Protein AF-A0A382APE0-F1 (afdb_monomer_lite)

Radius of gyration: 11.15 Å; chains: 1; bounding box: 32×25×24 Å

Sequence (58 aa):
MEYGATPDEVANLLNISILSVRPRFSELKLKDCIEDTGRTRSNESTKQAKVWRYLKDE

Foldseek 3Di:
DDAWDFLLRVCVVVVHDSVVSVVVVVVCVVVVQKDFPVAWDQDPVRDTTTTIHGDDDD

pLDDT: mean 83.85, std 10.59, range [44.66, 92.06]

Structure (mmCIF, N/CA/C/O backbone):
data_AF-A0A382APE0-F1
#
_entry.id   AF-A0A382APE0-F1
#
loop_
_atom_site.group_PDB
_atom_site.id
_atom_site.type_symbol
_atom_site.label_atom_id
_atom_site.label_alt_id
_atom_site.label_comp_id
_atom_site.label_asym_id
_atom_site.label_entity_id
_atom_site.label_seq_id
_atom_site.pdbx_PDB_ins_code
_atom_site.Cartn_x
_atom_site.Cartn_y
_atom_site.Cartn_z
_atom_site.occupancy
_atom_site.B_iso_or_equiv
_atom_site.auth_seq_id
_atom_site.auth_comp_id
_atom_site.auth_asym_id
_atom_site.auth_atom_id
_atom_site.pdbx_PDB_model_num
ATOM 1 N N . MET A 1 1 ? -8.656 -17.483 0.879 1.00 44.66 1 MET A N 1
ATOM 2 C CA . MET A 1 1 ? -8.256 -16.596 -0.232 1.00 44.66 1 MET A CA 1
ATOM 3 C C . MET A 1 1 ? -7.659 -15.353 0.393 1.00 44.66 1 MET A C 1
ATOM 5 O O . MET A 1 1 ? -8.358 -14.657 1.117 1.00 44.66 1 MET A O 1
ATOM 9 N N . GLU A 1 2 ? -6.357 -15.144 0.242 1.00 58.47 2 GLU A N 1
ATOM 10 C CA . GLU A 1 2 ? -5.706 -13.933 0.747 1.00 58.47 2 GLU A CA 1
ATOM 11 C C . GLU A 1 2 ? -5.973 -12.794 -0.228 1.00 58.47 2 GLU A C 1
ATOM 13 O O . GLU A 1 2 ? -5.442 -12.776 -1.336 1.00 58.47 2 GLU A O 1
ATOM 18 N N . TYR A 1 3 ? -6.854 -11.884 0.174 1.00 73.44 3 TYR A N 1
ATOM 19 C CA . TYR A 1 3 ? -7.172 -10.693 -0.597 1.00 73.44 3 TYR A CA 1
ATOM 20 C C . TYR A 1 3 ? -6.143 -9.616 -0.277 1.00 73.44 3 TYR A C 1
ATOM 22 O O . TYR A 1 3 ? -6.000 -9.216 0.876 1.00 73.44 3 TYR A O 1
ATOM 30 N N . GLY A 1 4 ? -5.432 -9.158 -1.298 1.00 84.88 4 GLY A N 1
ATOM 31 C CA . GLY A 1 4 ? -4.477 -8.070 -1.184 1.00 84.88 4 GLY A CA 1
ATOM 32 C C . GLY A 1 4 ? -3.648 -7.919 -2.449 1.00 84.88 4 GLY A C 1
ATOM 33 O O . GLY A 1 4 ? -3.515 -8.861 -3.233 1.00 84.88 4 GLY A O 1
ATOM 34 N N . ALA A 1 5 ? -3.104 -6.725 -2.641 1.00 87.81 5 ALA A N 1
ATOM 35 C CA . ALA A 1 5 ? -2.246 -6.395 -3.763 1.00 87.81 5 ALA A CA 1
ATOM 36 C C . ALA A 1 5 ? -1.077 -5.535 -3.291 1.00 87.81 5 ALA A C 1
ATOM 38 O O . ALA A 1 5 ? -1.187 -4.717 -2.372 1.00 87.81 5 ALA A O 1
ATOM 39 N N . THR A 1 6 ? 0.067 -5.726 -3.927 1.00 89.56 6 THR A N 1
ATOM 40 C CA . THR A 1 6 ? 1.197 -4.817 -3.768 1.00 89.56 6 THR A CA 1
ATOM 41 C C . THR A 1 6 ? 0.962 -3.546 -4.592 1.00 89.56 6 THR A C 1
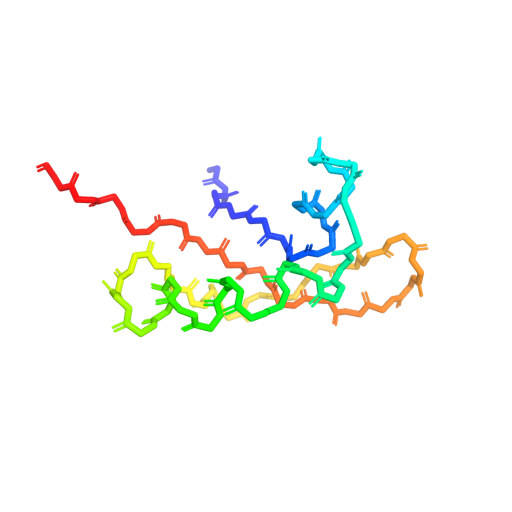ATOM 43 O O . THR A 1 6 ? 0.275 -3.584 -5.615 1.00 89.56 6 THR A O 1
ATOM 46 N N . PRO A 1 7 ? 1.544 -2.397 -4.205 1.00 88.00 7 PRO A N 1
ATOM 47 C CA . PRO A 1 7 ? 1.463 -1.185 -5.019 1.00 88.00 7 PRO A CA 1
ATOM 48 C C . PRO A 1 7 ? 2.070 -1.384 -6.416 1.00 88.00 7 PRO A C 1
ATOM 50 O O . PRO A 1 7 ? 1.672 -0.702 -7.351 1.00 88.00 7 PRO A O 1
ATOM 53 N N . ASP A 1 8 ? 2.998 -2.333 -6.558 1.00 86.88 8 ASP A N 1
ATOM 54 C CA . ASP A 1 8 ? 3.607 -2.747 -7.824 1.00 86.88 8 ASP A CA 1
ATOM 55 C C . ASP A 1 8 ? 2.599 -3.480 -8.725 1.00 86.88 8 ASP A C 1
ATOM 57 O O . ASP A 1 8 ? 2.367 -3.061 -9.855 1.00 86.88 8 ASP A O 1
ATOM 61 N N . GLU A 1 9 ? 1.895 -4.484 -8.186 1.00 88.12 9 GLU A N 1
ATOM 62 C CA . GLU A 1 9 ? 0.807 -5.177 -8.893 1.00 88.12 9 GLU A CA 1
ATOM 63 C C . GLU A 1 9 ? -0.307 -4.210 -9.302 1.00 88.12 9 GLU A C 1
ATOM 65 O O . GLU A 1 9 ? -0.805 -4.289 -10.421 1.00 88.12 9 GLU A O 1
ATOM 70 N N . VAL A 1 10 ? -0.678 -3.268 -8.427 1.00 88.75 10 VAL A N 1
ATOM 71 C CA . VAL A 1 10 ? -1.691 -2.246 -8.737 1.00 88.75 10 VAL A CA 1
ATOM 72 C C . VAL A 1 10 ? -1.202 -1.280 -9.813 1.00 88.75 10 VAL A C 1
ATOM 74 O O . VAL A 1 10 ? -1.971 -0.930 -10.705 1.00 88.75 10 VAL A O 1
ATOM 77 N N . ALA A 1 11 ? 0.064 -0.861 -9.764 1.00 90.44 11 ALA A N 1
ATOM 78 C CA . ALA A 1 11 ? 0.668 -0.027 -10.801 1.00 90.44 11 ALA A CA 1
ATOM 79 C C . ALA A 1 11 ? 0.652 -0.732 -12.162 1.00 90.44 11 ALA A C 1
ATOM 81 O O . ALA A 1 11 ? 0.269 -0.120 -13.158 1.00 90.44 11 ALA A O 1
ATOM 82 N N . ASN A 1 12 ? 0.989 -2.023 -12.185 1.00 88.56 12 ASN A N 1
ATOM 83 C CA . ASN A 1 12 ? 0.964 -2.838 -13.393 1.00 88.56 12 ASN A CA 1
ATOM 84 C C . ASN A 1 12 ? -0.465 -3.033 -13.929 1.00 88.56 12 ASN A C 1
ATOM 86 O O . ASN A 1 12 ? -0.720 -2.781 -15.102 1.00 88.56 12 ASN A O 1
ATOM 90 N N . LEU A 1 13 ? -1.418 -3.389 -13.058 1.00 89.31 13 LEU A N 1
ATOM 91 C CA . LEU A 1 13 ? -2.838 -3.563 -13.403 1.00 89.31 13 LEU A CA 1
ATOM 92 C C . LEU A 1 13 ? -3.471 -2.294 -13.974 1.00 89.31 13 LEU A C 1
ATOM 94 O O . LEU A 1 13 ? -4.228 -2.356 -14.936 1.00 89.31 13 LEU A O 1
ATOM 98 N N . LEU A 1 14 ? -3.174 -1.145 -13.367 1.00 88.06 14 LEU A N 1
ATOM 99 C CA . LEU A 1 14 ? -3.676 0.154 -13.812 1.00 88.06 14 LEU A CA 1
ATOM 100 C C . LEU A 1 14 ? -2.834 0.755 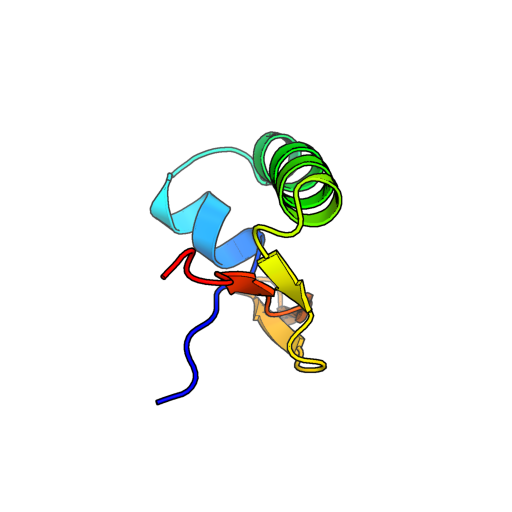-14.946 1.00 88.06 14 LEU A C 1
ATOM 102 O O . LEU A 1 14 ? -3.186 1.813 -15.459 1.00 88.06 14 LEU A O 1
ATOM 106 N N . ASN A 1 15 ? -1.724 0.104 -15.307 1.00 91.25 15 ASN A N 1
ATOM 107 C CA . ASN A 1 15 ? -0.728 0.563 -16.267 1.00 91.25 15 ASN A CA 1
ATOM 108 C C . ASN A 1 15 ? -0.275 2.020 -16.025 1.00 91.25 15 ASN A C 1
ATOM 110 O O . ASN A 1 15 ? -0.115 2.817 -16.946 1.00 91.25 15 ASN A O 1
ATOM 114 N N . ILE A 1 16 ? -0.063 2.364 -14.752 1.00 92.06 16 ILE A N 1
ATOM 115 C CA . ILE A 1 16 ? 0.440 3.669 -14.310 1.00 92.06 16 ILE A CA 1
ATOM 116 C C . ILE A 1 16 ? 1.775 3.518 -13.591 1.00 92.06 16 ILE A C 1
ATOM 118 O O . ILE A 1 16 ? 2.116 2.463 -13.062 1.00 92.06 16 ILE A O 1
ATOM 122 N N . SER A 1 17 ? 2.527 4.610 -13.509 1.00 89.88 17 SER A N 1
ATOM 123 C CA . SER A 1 17 ? 3.790 4.627 -12.778 1.00 89.88 17 SER A CA 1
ATOM 124 C C . SER A 1 17 ? 3.593 4.308 -11.295 1.00 89.88 17 SER A C 1
ATOM 126 O O . SER A 1 17 ? 2.785 4.935 -10.608 1.00 89.88 17 SER A O 1
ATOM 128 N N . ILE A 1 18 ? 4.436 3.422 -10.759 1.00 86.69 18 ILE A N 1
ATOM 129 C CA . ILE A 1 18 ? 4.509 3.114 -9.320 1.00 86.69 18 ILE A CA 1
ATOM 130 C C . ILE A 1 18 ? 4.684 4.373 -8.454 1.00 86.69 18 ILE A C 1
ATOM 132 O O . ILE A 1 18 ? 4.176 4.450 -7.335 1.00 86.69 18 ILE A O 1
ATOM 136 N N . LEU A 1 19 ? 5.348 5.402 -8.991 1.00 88.69 19 LEU A N 1
ATOM 137 C CA . LEU A 1 19 ? 5.517 6.709 -8.352 1.00 88.69 19 LEU A CA 1
ATOM 138 C C . LEU A 1 19 ? 4.184 7.428 -8.099 1.00 88.69 19 LEU A C 1
ATOM 140 O O . LEU A 1 19 ? 4.078 8.160 -7.122 1.00 88.69 19 LEU A O 1
ATOM 144 N N . SER A 1 20 ? 3.168 7.188 -8.929 1.00 90.06 20 SER A N 1
ATOM 145 C CA . SER A 1 20 ? 1.810 7.713 -8.748 1.00 90.06 20 SER A CA 1
ATOM 146 C C . SER A 1 20 ? 0.976 6.857 -7.791 1.00 90.06 20 SER A C 1
ATOM 148 O O . SER A 1 20 ? 0.060 7.366 -7.151 1.00 90.06 20 SER A O 1
ATOM 150 N N . VAL A 1 21 ? 1.293 5.566 -7.656 1.00 90.50 21 VAL A N 1
ATOM 151 C CA . VAL A 1 21 ? 0.569 4.636 -6.773 1.00 90.50 21 VAL A CA 1
ATOM 152 C C . VAL A 1 21 ? 0.997 4.778 -5.313 1.00 90.50 21 VAL A C 1
ATOM 154 O O . VAL A 1 21 ? 0.151 4.788 -4.423 1.00 90.50 21 VAL A O 1
ATOM 157 N N . ARG A 1 22 ? 2.297 4.943 -5.048 1.00 87.94 22 ARG A N 1
ATOM 158 C CA . ARG A 1 22 ? 2.841 5.107 -3.687 1.00 87.94 22 ARG A CA 1
ATOM 159 C C . ARG A 1 22 ? 2.147 6.196 -2.848 1.00 87.94 22 ARG A C 1
ATOM 161 O O . ARG A 1 22 ? 1.763 5.872 -1.725 1.00 87.94 22 ARG A O 1
ATOM 168 N N . PRO A 1 23 ? 1.950 7.441 -3.333 1.00 91.81 23 PRO A N 1
ATOM 169 C CA . PRO A 1 23 ? 1.241 8.461 -2.560 1.00 91.81 23 PRO A CA 1
ATOM 170 C C . PRO A 1 23 ? -0.228 8.090 -2.323 1.00 91.81 23 PRO A C 1
ATOM 172 O O . PRO A 1 23 ? -0.705 8.250 -1.205 1.00 91.81 23 PRO A O 1
ATOM 175 N N . ARG A 1 24 ? -0.911 7.489 -3.310 1.00 90.56 24 ARG A N 1
ATOM 176 C CA . ARG A 1 24 ? -2.305 7.032 -3.159 1.00 90.56 24 ARG A CA 1
ATOM 177 C C . ARG A 1 24 ? -2.455 5.964 -2.081 1.00 90.56 24 ARG A C 1
ATOM 179 O O . ARG A 1 24 ? -3.414 5.998 -1.324 1.00 90.56 24 ARG A O 1
ATOM 186 N N . PHE A 1 25 ? -1.510 5.029 -1.978 1.00 90.00 25 PHE A N 1
ATOM 187 C CA . PHE A 1 25 ? -1.510 4.033 -0.901 1.00 90.00 25 PHE A CA 1
ATOM 188 C C . PHE A 1 25 ? -1.338 4.686 0.474 1.00 90.00 25 PHE A C 1
ATOM 190 O O . PHE A 1 25 ? -2.029 4.307 1.415 1.00 90.00 25 PHE A O 1
ATOM 197 N N . SER A 1 26 ? -0.470 5.695 0.599 1.00 89.69 26 SER A N 1
ATOM 198 C CA . SER A 1 26 ? -0.355 6.466 1.843 1.00 89.69 26 SER A CA 1
ATOM 199 C C . SER A 1 26 ? -1.661 7.182 2.195 1.00 89.69 26 SER A C 1
ATOM 201 O O . SER A 1 26 ? -2.070 7.148 3.351 1.00 89.69 26 SER A O 1
ATOM 203 N N . GLU A 1 27 ? -2.343 7.782 1.217 1.00 91.69 27 GLU A N 1
ATOM 204 C CA . GLU A 1 27 ? -3.650 8.418 1.429 1.00 91.69 27 GLU A CA 1
ATOM 205 C C . GLU A 1 27 ? -4.733 7.409 1.825 1.00 91.69 27 GLU A C 1
ATOM 207 O O . GLU A 1 27 ? -5.480 7.650 2.767 1.00 91.69 27 GLU A O 1
ATOM 212 N N . LEU A 1 28 ? -4.805 6.259 1.150 1.00 89.75 28 LEU A N 1
ATOM 213 C CA . LEU A 1 28 ? -5.754 5.193 1.479 1.00 89.75 28 LEU A CA 1
ATOM 214 C C . LEU A 1 28 ? -5.513 4.636 2.882 1.00 89.75 28 LEU A C 1
ATOM 216 O O . LEU A 1 28 ? -6.470 4.367 3.600 1.00 89.75 28 LEU A O 1
ATOM 220 N N . LYS A 1 29 ? -4.246 4.506 3.290 1.00 89.25 29 LYS A N 1
ATOM 221 C CA . LYS A 1 29 ? -3.886 4.108 4.651 1.00 89.25 29 LYS A CA 1
ATOM 222 C C . LYS A 1 29 ? -4.323 5.161 5.670 1.00 89.25 29 LYS A C 1
ATOM 224 O O . LYS A 1 29 ? -4.837 4.809 6.719 1.00 89.25 29 LYS A O 1
ATOM 229 N N . LEU A 1 30 ? -4.124 6.448 5.372 1.00 90.12 30 LEU A N 1
ATOM 230 C CA . LEU A 1 30 ? -4.574 7.543 6.242 1.00 90.12 30 LEU A CA 1
ATOM 231 C C . LEU A 1 30 ? -6.097 7.596 6.381 1.00 90.12 30 LEU A C 1
ATOM 233 O O . LEU A 1 30 ? -6.597 8.046 7.406 1.00 90.12 30 LEU A O 1
ATOM 237 N N . LYS A 1 31 ? -6.822 7.146 5.357 1.00 89.00 31 LYS A N 1
ATOM 238 C CA . LYS A 1 31 ? -8.281 7.020 5.373 1.00 89.00 31 LYS A CA 1
ATOM 239 C C . LYS A 1 31 ? -8.780 5.713 5.991 1.00 89.00 31 LYS A C 1
ATOM 241 O O . LYS A 1 31 ? -9.978 5.469 5.937 1.00 89.00 31 LYS A O 1
ATOM 246 N N . ASP A 1 32 ? -7.884 4.879 6.522 1.00 88.88 32 ASP A N 1
ATOM 247 C CA . ASP A 1 32 ? -8.207 3.547 7.049 1.00 88.88 32 ASP A CA 1
ATOM 248 C C . ASP A 1 32 ? -8.921 2.642 6.019 1.00 88.88 32 ASP A C 1
ATOM 250 O O . ASP A 1 32 ? -9.624 1.702 6.355 1.00 88.88 32 ASP A O 1
ATOM 254 N N . CYS A 1 33 ? -8.727 2.904 4.719 1.00 88.62 33 CYS A N 1
ATOM 255 C CA . CYS A 1 33 ? -9.318 2.108 3.640 1.00 88.62 33 CYS A CA 1
ATOM 256 C C . CYS A 1 33 ? -8.472 0.877 3.287 1.00 88.62 33 CYS A C 1
ATOM 258 O O . CYS A 1 33 ? -8.938 -0.017 2.581 1.00 88.62 33 CYS A O 1
ATOM 260 N N . ILE A 1 34 ? -7.196 0.850 3.685 1.00 90.62 34 ILE A N 1
ATOM 261 C CA . ILE A 1 34 ? -6.300 -0.286 3.452 1.00 90.62 34 ILE A CA 1
ATOM 262 C C . ILE A 1 34 ? -5.486 -0.612 4.703 1.00 90.62 34 ILE A C 1
ATOM 264 O O . ILE A 1 34 ? -5.011 0.288 5.394 1.00 90.62 34 ILE A O 1
ATOM 268 N N . GLU A 1 35 ? -5.238 -1.898 4.928 1.00 89.50 35 GLU A N 1
ATOM 269 C CA . GLU A 1 35 ? -4.342 -2.398 5.970 1.00 89.50 35 GLU A CA 1
ATOM 270 C C . GLU A 1 35 ? -3.111 -3.088 5.373 1.00 89.50 35 GLU A C 1
ATOM 272 O O . GLU A 1 35 ? -3.146 -3.665 4.280 1.00 89.50 35 GLU A O 1
ATOM 277 N N . ASP A 1 36 ? -2.004 -3.039 6.112 1.00 88.62 36 ASP A N 1
ATOM 278 C CA . ASP A 1 36 ? -0.837 -3.872 5.833 1.00 88.62 36 ASP A CA 1
ATOM 279 C C . ASP A 1 36 ? -1.126 -5.294 6.316 1.00 88.62 36 ASP A C 1
ATOM 281 O O . ASP A 1 36 ? -1.429 -5.512 7.484 1.00 88.62 36 ASP A O 1
ATOM 285 N N . THR A 1 37 ? -1.007 -6.275 5.425 1.00 86.19 37 THR A N 1
ATOM 286 C CA . THR A 1 37 ? -1.295 -7.678 5.776 1.00 86.19 37 THR A CA 1
ATOM 287 C C . THR A 1 37 ? -0.172 -8.353 6.571 1.00 86.19 37 THR A C 1
ATOM 289 O O . THR A 1 37 ? -0.255 -9.547 6.860 1.00 86.19 37 THR A O 1
ATOM 292 N N . GLY A 1 38 ? 0.929 -7.646 6.852 1.00 85.69 38 GLY A N 1
ATOM 293 C CA . GLY A 1 38 ? 2.166 -8.206 7.395 1.00 85.69 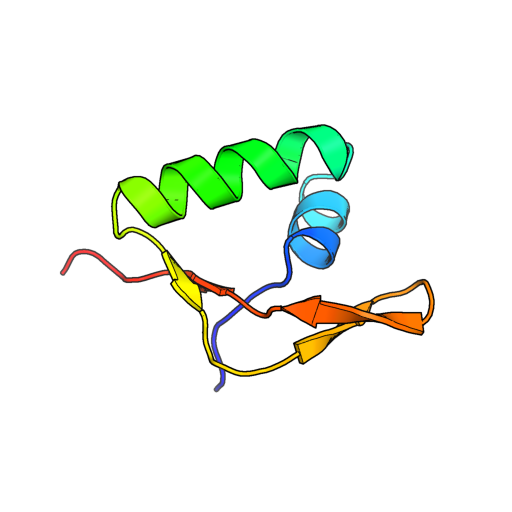38 GLY A CA 1
ATOM 294 C C . GLY A 1 38 ? 2.940 -9.082 6.406 1.00 85.69 38 GLY A C 1
ATOM 295 O O . GLY A 1 38 ? 4.010 -9.591 6.741 1.00 85.69 38 GLY A O 1
ATOM 296 N N . ARG A 1 39 ? 2.423 -9.275 5.186 1.00 86.31 39 ARG A N 1
ATOM 297 C CA . ARG A 1 39 ? 3.028 -10.126 4.161 1.00 86.31 39 ARG A CA 1
ATOM 298 C C . ARG A 1 39 ? 3.732 -9.291 3.110 1.00 86.31 39 ARG A C 1
ATOM 300 O O . ARG A 1 39 ? 3.279 -8.215 2.719 1.00 86.31 39 ARG A O 1
ATOM 307 N N . THR A 1 40 ? 4.827 -9.830 2.602 1.00 88.00 40 THR A N 1
ATOM 308 C CA . THR A 1 40 ? 5.509 -9.312 1.424 1.00 88.00 40 THR A CA 1
ATOM 309 C C . THR A 1 40 ? 5.366 -10.303 0.279 1.00 88.00 40 THR A C 1
ATOM 311 O O . THR A 1 40 ? 5.414 -11.516 0.474 1.00 88.00 40 THR A O 1
ATOM 314 N N . ARG A 1 41 ? 5.166 -9.789 -0.933 1.00 86.25 41 ARG A N 1
ATOM 315 C CA . ARG A 1 41 ? 5.134 -10.576 -2.165 1.00 86.25 41 ARG A CA 1
ATOM 316 C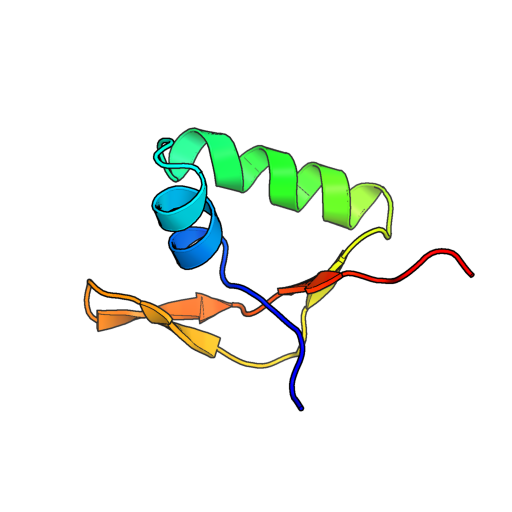 C . ARG A 1 41 ? 6.263 -10.112 -3.074 1.00 86.25 41 ARG A C 1
ATOM 318 O O . ARG A 1 41 ? 6.575 -8.922 -3.133 1.00 86.25 41 ARG A O 1
ATOM 325 N N . SER A 1 42 ? 6.891 -11.066 -3.749 1.00 80.75 42 SER A N 1
ATOM 326 C CA . SER A 1 42 ? 7.912 -10.800 -4.757 1.00 80.75 42 SER A CA 1
ATOM 327 C C . S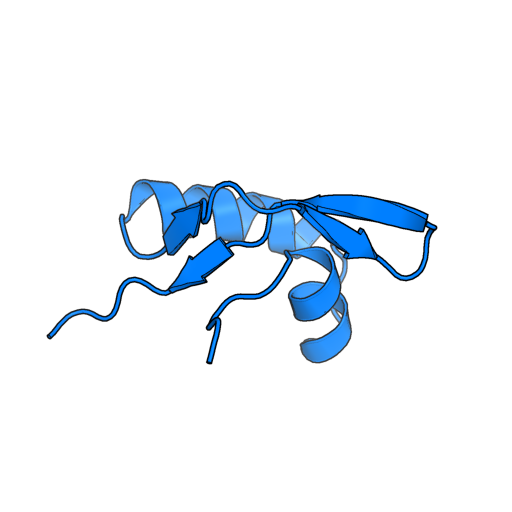ER A 1 42 ? 7.276 -10.075 -5.939 1.00 80.75 42 SER A C 1
ATOM 329 O O . SER A 1 42 ? 6.328 -10.590 -6.529 1.00 80.75 42 SER A O 1
ATOM 331 N N . ASN A 1 43 ? 7.780 -8.890 -6.272 1.00 74.00 43 ASN A N 1
ATOM 332 C CA . ASN A 1 43 ? 7.422 -8.212 -7.509 1.00 74.00 43 ASN A CA 1
ATOM 333 C C . ASN A 1 43 ? 8.252 -8.745 -8.689 1.00 74.00 43 ASN A C 1
ATOM 335 O O . ASN A 1 43 ? 9.214 -9.499 -8.509 1.00 74.00 43 ASN A O 1
ATOM 339 N N . GLU A 1 44 ? 7.890 -8.318 -9.899 1.00 65.12 44 GLU A N 1
ATOM 340 C CA . GLU A 1 44 ? 8.549 -8.711 -11.153 1.00 65.12 44 GLU A CA 1
ATOM 341 C C . GLU A 1 44 ? 10.054 -8.379 -11.154 1.00 65.12 44 GLU A C 1
ATOM 343 O O . GLU A 1 44 ? 10.871 -9.083 -11.737 1.00 65.12 4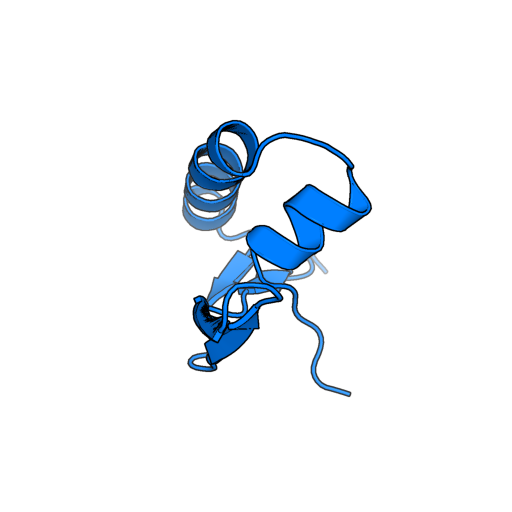4 GLU A O 1
ATOM 348 N N . SER A 1 45 ? 10.451 -7.353 -10.398 1.00 61.91 45 SER A N 1
ATOM 349 C CA . SER A 1 45 ? 11.842 -6.932 -10.217 1.00 61.91 45 SER A CA 1
ATOM 350 C C . SER A 1 45 ? 12.557 -7.626 -9.048 1.00 61.91 45 SER A C 1
ATOM 352 O O . SER A 1 45 ? 13.509 -7.063 -8.504 1.00 61.91 45 SER A O 1
ATOM 354 N N . THR A 1 46 ? 12.121 -8.819 -8.623 1.00 68.19 46 THR A N 1
ATOM 355 C CA . THR A 1 46 ? 12.685 -9.617 -7.504 1.00 68.19 46 THR A CA 1
ATOM 356 C C . THR A 1 46 ? 12.698 -8.927 -6.132 1.00 68.19 46 THR A C 1
ATOM 358 O O . THR A 1 46 ? 13.272 -9.436 -5.169 1.00 68.19 46 THR A O 1
ATOM 361 N N . LYS A 1 47 ? 12.048 -7.767 -6.004 1.00 78.38 47 LYS A N 1
ATOM 362 C CA . LYS A 1 47 ? 11.956 -7.010 -4.756 1.00 78.38 47 LYS A CA 1
ATOM 363 C C . LYS A 1 47 ? 10.722 -7.442 -3.982 1.00 78.38 47 LYS A C 1
ATOM 365 O O . LYS A 1 47 ? 9.657 -7.684 -4.539 1.00 78.38 47 LYS A O 1
ATOM 370 N N . GLN A 1 48 ? 10.863 -7.499 -2.666 1.00 81.75 48 GLN A N 1
ATOM 371 C CA . GLN A 1 48 ? 9.746 -7.762 -1.773 1.00 81.75 48 GLN A CA 1
ATOM 372 C C . GLN A 1 48 ? 8.929 -6.483 -1.583 1.00 81.75 48 GLN A C 1
ATOM 374 O O . GLN A 1 48 ? 9.421 -5.499 -1.028 1.00 81.75 48 GLN A O 1
ATOM 379 N N . ALA A 1 49 ? 7.681 -6.494 -2.042 1.00 86.81 49 ALA A N 1
ATOM 380 C CA . ALA A 1 49 ? 6.731 -5.413 -1.837 1.00 86.81 49 ALA A CA 1
ATOM 381 C C . ALA A 1 49 ? 5.691 -5.822 -0.790 1.00 86.81 49 ALA A C 1
ATOM 383 O O . ALA A 1 49 ? 5.236 -6.963 -0.762 1.00 86.81 49 ALA A O 1
ATOM 384 N N . LYS A 1 50 ? 5.317 -4.886 0.086 1.00 88.50 50 LYS A N 1
ATOM 385 C CA . LYS A 1 50 ? 4.283 -5.119 1.100 1.00 88.50 50 LYS A CA 1
ATOM 386 C C . LYS A 1 50 ? 2.930 -5.317 0.429 1.00 88.50 50 LYS A C 1
ATOM 388 O O . LYS A 1 50 ? 2.564 -4.536 -0.452 1.00 88.50 50 LYS A O 1
ATOM 393 N N . VAL A 1 51 ? 2.220 -6.357 0.845 1.00 89.81 51 VAL A N 1
ATOM 394 C CA . VAL A 1 51 ? 0.874 -6.672 0.374 1.00 89.81 51 VAL A CA 1
ATOM 395 C C . VAL A 1 51 ? -0.115 -5.908 1.240 1.00 89.81 51 VAL A C 1
ATOM 397 O O . VAL A 1 51 ? -0.157 -6.086 2.460 1.00 89.81 51 VAL A O 1
ATOM 400 N N . TRP A 1 52 ? -0.923 -5.075 0.595 1.00 90.19 52 TRP A N 1
ATOM 401 C CA . TRP A 1 52 ? -1.971 -4.312 1.256 1.00 90.19 52 TRP A CA 1
ATOM 402 C C . TRP A 1 52 ? -3.320 -4.924 0.949 1.00 90.19 52 TRP A C 1
ATOM 404 O O . TRP A 1 52 ? -3.576 -5.360 -0.175 1.00 90.19 52 TRP A O 1
ATOM 414 N N . ARG A 1 53 ? -4.193 -4.928 1.944 1.00 90.06 53 ARG A N 1
ATOM 415 C CA . ARG A 1 53 ? -5.559 -5.409 1.823 1.00 90.06 53 ARG A CA 1
ATOM 416 C C . ARG A 1 53 ? -6.515 -4.242 1.939 1.00 90.06 53 ARG A C 1
ATOM 418 O O . ARG A 1 53 ? -6.314 -3.362 2.762 1.00 90.06 53 ARG A O 1
ATOM 425 N N . TYR A 1 54 ? -7.550 -4.250 1.109 1.00 87.38 54 TYR A N 1
ATOM 426 C CA . TYR A 1 54 ? -8.651 -3.308 1.237 1.00 87.38 54 TYR A CA 1
ATOM 427 C C . TYR A 1 54 ? -9.502 -3.662 2.460 1.00 87.38 54 TYR A C 1
ATOM 429 O O . TYR A 1 54 ? -9.965 -4.801 2.578 1.00 87.38 54 TYR A O 1
ATOM 437 N N . LEU A 1 55 ? -9.688 -2.686 3.343 1.00 83.56 55 LEU A N 1
ATOM 438 C CA . LEU A 1 55 ? -10.643 -2.730 4.440 1.00 83.56 55 LEU A CA 1
ATOM 439 C C . LEU A 1 55 ? -11.996 -2.343 3.837 1.00 83.56 55 LEU A C 1
ATOM 441 O O . LEU A 1 55 ? -12.186 -1.219 3.379 1.00 83.56 55 LEU A O 1
ATOM 445 N N . LYS A 1 56 ? -12.899 -3.317 3.714 1.00 69.62 56 LYS A N 1
ATOM 446 C CA . LYS A 1 56 ? -14.239 -3.075 3.181 1.00 69.62 56 LYS A CA 1
ATOM 447 C C . LYS A 1 56 ? -15.040 -2.299 4.231 1.00 69.62 56 LYS A C 1
ATOM 449 O O . LYS A 1 56 ? -15.243 -2.836 5.315 1.00 69.62 56 LYS A O 1
ATOM 454 N N . ASP A 1 57 ? -15.492 -1.093 3.889 1.00 61.38 57 ASP A N 1
ATOM 455 C CA . ASP A 1 57 ? -16.601 -0.432 4.591 1.00 61.38 57 ASP A CA 1
ATOM 456 C C . ASP A 1 57 ? -17.844 -1.322 4.411 1.00 61.38 57 ASP A C 1
ATOM 458 O O . ASP A 1 57 ? -18.199 -1.665 3.276 1.00 61.38 57 ASP A O 1
ATOM 462 N N . GLU A 1 58 ? -18.404 -1.796 5.525 1.00 51.44 58 GLU A N 1
ATOM 463 C CA . GLU A 1 58 ? -19.563 -2.701 5.585 1.00 51.44 58 GLU A CA 1
ATOM 464 C C . GLU A 1 58 ? -20.813 -2.117 4.913 1.00 51.44 58 GLU A C 1
ATOM 466 O O . GLU A 1 58 ? -21.127 -0.928 5.144 1.00 51.44 58 GLU A O 1
#

Organism: NCBI:txid408172

Secondary structure (DSSP, 8-state):
----B-HHHHHHHTT--HHHHHHHHHHHHHTT-EEEEEEEEE-TTS-EEEEEEE----